Protein AF-A0A914Y9L0-F1 (afdb_monomer)

Secondary structure (DSSP, 8-state):
----HHHHHHHHHHHHHHHHHHHHHHHHHHHHHHHHHHHHHHTTS---------SS--S--PPPPPPPPEEEEEES--SS--EEEEEPPTT--TT------------

pLDDT: mean 73.98, std 17.89, range [34.12, 95.44]

Structure (mmCIF, N/CA/C/O backbone):
data_AF-A0A914Y9L0-F1
#
_entry.id   AF-A0A914Y9L0-F1
#
loop_
_atom_site.group_PDB
_atom_site.id
_atom_site.type_symbol
_atom_site.label_atom_id
_atom_site.label_alt_id
_atom_site.label_comp_id
_atom_site.label_asym_id
_atom_site.label_entity_id
_atom_site.label_seq_id
_atom_site.pdbx_PDB_ins_code
_atom_site.Cartn_x
_atom_site.Cartn_y
_atom_site.Cartn_z
_atom_site.occupancy
_atom_site.B_iso_or_equiv
_atom_site.auth_seq_id
_atom_site.auth_comp_id
_atom_site.auth_asym_id
_atom_site.auth_atom_id
_atom_site.pdbx_PDB_model_num
ATOM 1 N N . MET A 1 1 ? 9.387 5.681 42.987 1.00 45.25 1 MET A N 1
ATOM 2 C CA . MET A 1 1 ? 9.318 5.231 41.578 1.00 45.25 1 MET A CA 1
ATOM 3 C C . MET A 1 1 ? 9.616 6.419 40.666 1.00 45.25 1 MET A C 1
ATOM 5 O O . MET A 1 1 ? 8.713 7.183 40.352 1.00 45.25 1 MET A O 1
ATOM 9 N N . GLY A 1 2 ? 10.892 6.647 40.340 1.00 57.62 2 GLY A N 1
ATOM 10 C CA . GLY A 1 2 ? 11.326 7.762 39.490 1.00 57.62 2 GLY A CA 1
ATOM 11 C C . GLY A 1 2 ? 11.200 7.395 38.013 1.00 57.62 2 GLY A C 1
ATOM 12 O O . GLY A 1 2 ? 11.631 6.319 37.613 1.00 57.62 2 GLY A O 1
ATOM 13 N N . LYS A 1 3 ? 10.575 8.256 37.207 1.00 64.12 3 LYS A N 1
ATOM 14 C CA . LYS A 1 3 ? 10.541 8.099 35.747 1.00 64.12 3 LYS A CA 1
ATOM 15 C C . LYS A 1 3 ? 11.941 8.386 35.214 1.00 64.12 3 LYS A C 1
ATOM 17 O O . LYS A 1 3 ? 12.450 9.481 35.429 1.00 64.12 3 LYS A O 1
ATOM 22 N N . ASP A 1 4 ? 12.547 7.395 34.568 1.00 82.44 4 ASP A N 1
ATOM 23 C CA . ASP A 1 4 ? 13.885 7.498 33.991 1.00 82.44 4 ASP A CA 1
ATOM 24 C C . ASP A 1 4 ? 13.918 8.631 32.937 1.00 82.44 4 ASP A C 1
ATOM 26 O O . ASP A 1 4 ? 13.221 8.541 31.915 1.00 82.44 4 ASP A O 1
ATOM 30 N N . PRO A 1 5 ? 14.686 9.714 33.167 1.00 80.88 5 PRO A N 1
ATOM 31 C CA . PRO A 1 5 ? 14.755 10.863 32.263 1.00 80.88 5 PRO A CA 1
ATOM 32 C C . PRO A 1 5 ? 15.260 10.488 30.862 1.00 80.88 5 PRO A C 1
ATOM 34 O O . PRO A 1 5 ? 14.937 11.178 29.889 1.00 80.88 5 PRO A O 1
ATOM 37 N N . LEU A 1 6 ? 15.985 9.374 30.720 1.00 84.19 6 LEU A N 1
ATOM 38 C CA . LEU A 1 6 ? 16.509 8.917 29.436 1.00 84.19 6 LEU A CA 1
ATOM 39 C C . LEU A 1 6 ? 15.404 8.382 28.514 1.00 84.19 6 LEU A C 1
ATOM 41 O O . LEU A 1 6 ? 15.448 8.584 27.298 1.00 84.19 6 LEU A O 1
ATOM 45 N N . ILE A 1 7 ? 14.378 7.748 29.085 1.00 83.19 7 ILE A N 1
ATOM 46 C CA . ILE A 1 7 ? 13.213 7.256 28.338 1.00 83.19 7 ILE A CA 1
ATOM 47 C C . ILE A 1 7 ? 12.385 8.427 27.812 1.00 83.19 7 ILE A C 1
ATOM 49 O O . ILE A 1 7 ? 11.975 8.425 26.649 1.00 83.19 7 ILE A O 1
ATOM 53 N N . TRP A 1 8 ? 12.187 9.455 28.640 1.00 86.94 8 TRP A N 1
ATOM 54 C CA . TRP A 1 8 ? 11.500 10.675 28.219 1.00 86.94 8 TRP A CA 1
ATOM 55 C C . TRP A 1 8 ? 12.257 11.380 27.090 1.00 86.94 8 TRP A C 1
ATOM 57 O O . TRP A 1 8 ? 11.655 11.735 26.076 1.00 86.94 8 TRP A O 1
ATOM 67 N N . LEU A 1 9 ? 13.580 11.509 27.217 1.00 90.88 9 LEU A N 1
ATOM 68 C CA . LEU A 1 9 ? 14.409 12.140 26.194 1.00 90.88 9 LEU A CA 1
ATOM 69 C C . LEU A 1 9 ? 14.327 11.389 24.856 1.00 90.88 9 LEU A C 1
ATOM 71 O O . LEU A 1 9 ? 14.116 12.011 23.812 1.00 90.88 9 LEU A O 1
ATOM 75 N N . LYS A 1 10 ? 14.410 10.052 24.886 1.00 90.44 10 LYS A N 1
ATOM 76 C CA . LYS A 1 10 ? 14.234 9.204 23.696 1.00 90.44 10 LYS A CA 1
ATOM 77 C C . LYS A 1 10 ? 12.855 9.382 23.066 1.00 90.44 10 LYS A C 1
ATOM 79 O O . LYS A 1 10 ? 12.765 9.543 21.852 1.00 90.44 10 LYS A O 1
ATOM 84 N N . ALA A 1 11 ? 11.792 9.403 23.870 1.00 88.81 11 ALA A N 1
ATOM 85 C CA . ALA A 1 11 ? 10.431 9.594 23.374 1.00 88.81 11 ALA A CA 1
ATOM 86 C C . ALA A 1 11 ? 10.249 10.968 22.705 1.00 88.81 11 ALA A C 1
ATOM 88 O O . ALA A 1 11 ? 9.662 11.064 21.625 1.00 88.81 11 ALA A O 1
ATOM 89 N N . VAL A 1 12 ? 10.795 12.033 23.302 1.00 93.12 12 VAL A N 1
ATOM 90 C CA . VAL A 1 12 ? 10.760 13.386 22.725 1.00 93.12 12 VAL A CA 1
ATOM 91 C C . VAL A 1 12 ? 11.551 13.448 21.419 1.00 93.12 12 VAL A C 1
ATOM 93 O O . VAL A 1 12 ? 11.063 14.001 20.430 1.00 93.12 12 VAL A O 1
ATOM 96 N N . GLN A 1 13 ? 12.748 12.861 21.378 1.00 94.06 13 GLN A N 1
ATOM 97 C CA . GLN A 1 13 ? 13.571 12.819 20.170 1.00 94.06 13 GLN A CA 1
ATOM 98 C C . GLN A 1 13 ? 12.883 12.033 19.046 1.00 94.06 13 GLN A C 1
ATOM 100 O O . GLN A 1 13 ? 12.791 12.529 17.923 1.00 94.06 13 GLN A O 1
ATOM 105 N N . GLN A 1 14 ? 12.338 10.855 19.353 1.00 92.50 14 GLN A N 1
ATOM 106 C CA . GLN A 1 14 ? 11.606 10.022 18.401 1.00 92.50 14 GLN A CA 1
ATOM 107 C C . GLN A 1 14 ? 10.395 10.768 17.824 1.00 92.50 14 GLN A C 1
ATOM 109 O O . GLN A 1 14 ? 10.215 10.808 16.608 1.00 92.50 14 GLN A O 1
ATOM 114 N N . LYS A 1 15 ? 9.628 11.463 18.672 1.00 88.88 15 LYS A N 1
ATOM 115 C CA . LYS A 1 15 ? 8.489 12.284 18.238 1.00 88.88 15 LYS A CA 1
ATOM 116 C C . LYS A 1 15 ? 8.908 13.414 17.290 1.00 88.88 15 LYS A C 1
ATOM 118 O O . LYS A 1 15 ? 8.209 13.685 16.315 1.00 88.88 15 LYS A O 1
ATOM 123 N N . ARG A 1 16 ? 10.054 14.061 17.539 1.00 92.56 16 ARG A N 1
ATOM 124 C CA . ARG A 1 16 ? 10.617 15.091 16.642 1.00 92.56 16 ARG A CA 1
ATOM 125 C C . ARG A 1 16 ? 11.058 14.498 15.304 1.00 92.56 16 ARG A C 1
ATOM 127 O O . ARG A 1 16 ? 10.779 15.092 14.267 1.00 92.56 16 ARG A O 1
ATOM 134 N N . ILE A 1 17 ? 11.697 13.328 15.320 1.00 95.44 17 ILE A N 1
ATOM 135 C CA . ILE A 1 17 ? 12.108 12.608 14.106 1.00 95.44 17 ILE A CA 1
ATOM 136 C C . ILE A 1 17 ? 10.883 12.227 13.272 1.00 95.44 17 ILE A C 1
ATOM 138 O O . ILE A 1 17 ? 10.869 12.444 12.065 1.00 95.44 17 ILE A O 1
ATOM 142 N N . GLU A 1 18 ? 9.838 11.689 13.894 1.00 93.56 18 GLU A N 1
ATOM 143 C CA . GLU A 1 18 ? 8.598 11.327 13.203 1.00 93.56 18 GLU A CA 1
ATOM 144 C C . GLU A 1 18 ? 7.876 12.542 12.621 1.00 93.56 18 GLU A C 1
ATOM 146 O O . GLU A 1 18 ? 7.381 12.475 11.496 1.00 93.56 18 GLU A O 1
ATOM 151 N N . ALA A 1 19 ? 7.847 13.660 13.351 1.00 92.50 19 ALA A N 1
ATOM 152 C CA . ALA A 1 19 ? 7.290 14.913 12.852 1.00 92.50 19 ALA A CA 1
ATOM 153 C C . ALA A 1 19 ? 8.068 15.419 11.629 1.00 92.50 19 ALA A C 1
ATOM 155 O O . ALA A 1 19 ? 7.459 15.698 10.598 1.00 92.50 19 ALA A O 1
ATOM 156 N N . MET A 1 20 ? 9.401 15.445 11.712 1.00 94.81 20 MET A N 1
ATOM 157 C CA . MET A 1 20 ? 10.266 15.855 10.605 1.00 94.81 20 MET A CA 1
ATOM 158 C C . MET A 1 20 ? 10.106 14.934 9.393 1.00 94.81 20 MET A C 1
ATOM 160 O O . MET A 1 20 ? 9.975 15.419 8.275 1.00 94.81 20 MET A O 1
ATOM 164 N N . LYS A 1 21 ? 10.043 13.612 9.601 1.00 91.38 21 LYS A N 1
ATOM 165 C CA . LYS A 1 21 ? 9.770 12.645 8.529 1.00 91.38 21 LYS A CA 1
ATOM 166 C C . LYS A 1 21 ? 8.425 12.934 7.872 1.00 91.38 21 LYS A C 1
ATOM 168 O O . LYS A 1 21 ? 8.363 13.057 6.655 1.00 91.38 21 LYS A O 1
ATOM 173 N N . ARG A 1 22 ? 7.356 13.086 8.659 1.00 90.94 22 ARG A N 1
ATOM 174 C CA . ARG A 1 22 ? 6.009 13.367 8.137 1.00 90.94 22 ARG A CA 1
ATOM 175 C C . ARG A 1 22 ? 5.970 14.667 7.335 1.00 90.94 22 ARG A C 1
ATOM 177 O O . ARG A 1 22 ? 5.335 14.707 6.287 1.00 90.94 22 ARG A O 1
ATOM 184 N N . GLU A 1 23 ? 6.643 15.709 7.810 1.00 93.00 23 GLU A N 1
ATOM 185 C CA . GLU A 1 23 ? 6.731 16.986 7.103 1.00 93.00 23 GLU A CA 1
ATOM 186 C C . GLU A 1 23 ? 7.566 16.876 5.820 1.00 93.00 23 GLU A C 1
ATOM 188 O O . GLU A 1 23 ? 7.155 17.387 4.783 1.00 93.00 23 GLU A O 1
ATOM 193 N N . ALA A 1 24 ? 8.688 16.154 5.855 1.00 89.69 24 ALA A N 1
ATOM 194 C CA . ALA A 1 24 ? 9.514 15.902 4.678 1.00 89.69 24 ALA A CA 1
ATOM 195 C C . ALA A 1 24 ? 8.743 15.125 3.599 1.00 89.69 24 ALA A C 1
ATOM 197 O O . ALA A 1 24 ? 8.738 15.529 2.438 1.00 89.69 24 ALA A O 1
ATOM 198 N N . PHE A 1 25 ? 8.024 14.063 3.978 1.00 93.12 25 PHE A N 1
ATOM 199 C CA . PHE A 1 25 ? 7.163 13.325 3.051 1.00 93.12 25 PHE A CA 1
ATOM 200 C C . PHE A 1 25 ? 6.019 14.191 2.509 1.00 93.12 25 PHE A C 1
ATOM 202 O O . PHE A 1 25 ? 5.704 14.102 1.324 1.00 93.12 25 PHE A O 1
ATOM 209 N N . ARG A 1 26 ? 5.428 15.067 3.334 1.00 88.19 26 ARG A N 1
ATOM 210 C CA . ARG A 1 26 ? 4.407 16.022 2.877 1.00 88.19 26 ARG A CA 1
ATOM 211 C C . ARG A 1 26 ? 4.969 16.990 1.834 1.00 88.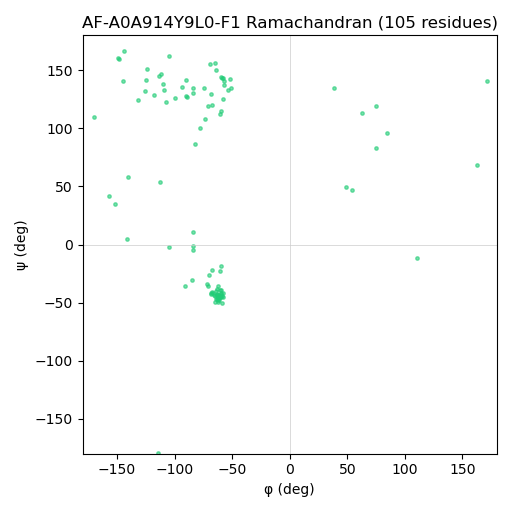19 26 ARG A C 1
ATOM 213 O O . ARG A 1 26 ? 4.383 17.113 0.766 1.00 88.19 26 ARG A O 1
ATOM 220 N N . LYS A 1 27 ? 6.121 17.609 2.106 1.00 91.31 27 LYS A N 1
ATOM 221 C CA . LYS A 1 27 ? 6.806 18.525 1.176 1.00 91.31 27 LYS A CA 1
ATOM 222 C C . LYS A 1 27 ? 7.164 17.839 -0.140 1.00 91.31 27 LYS A C 1
ATOM 224 O O . LYS A 1 27 ? 7.000 18.429 -1.206 1.00 91.31 27 LYS A O 1
ATOM 229 N N . LEU A 1 28 ? 7.602 16.581 -0.078 1.00 92.81 28 LEU A N 1
ATOM 230 C CA . LEU A 1 28 ? 7.857 15.778 -1.271 1.00 92.81 28 LEU A CA 1
ATOM 231 C C . LEU A 1 28 ? 6.574 15.588 -2.094 1.00 92.81 28 LEU A C 1
ATOM 233 O O . LEU A 1 28 ? 6.579 15.827 -3.299 1.00 92.81 28 LEU A O 1
ATOM 237 N N . PHE A 1 29 ? 5.471 15.215 -1.443 1.00 90.94 29 PHE A N 1
ATOM 238 C CA . PHE A 1 29 ? 4.183 15.033 -2.109 1.00 90.94 29 PHE A CA 1
ATOM 239 C C . PHE A 1 29 ? 3.647 16.335 -2.726 1.00 90.94 29 PHE A C 1
ATOM 241 O O . PHE A 1 29 ? 3.200 16.327 -3.872 1.00 90.94 29 PHE A O 1
ATOM 248 N N . GLU A 1 30 ? 3.735 17.458 -2.008 1.00 79.62 30 GLU A N 1
ATOM 249 C CA . GLU A 1 30 ? 3.349 18.787 -2.508 1.00 79.62 30 GLU A CA 1
ATOM 250 C C . GLU A 1 30 ? 4.166 19.180 -3.743 1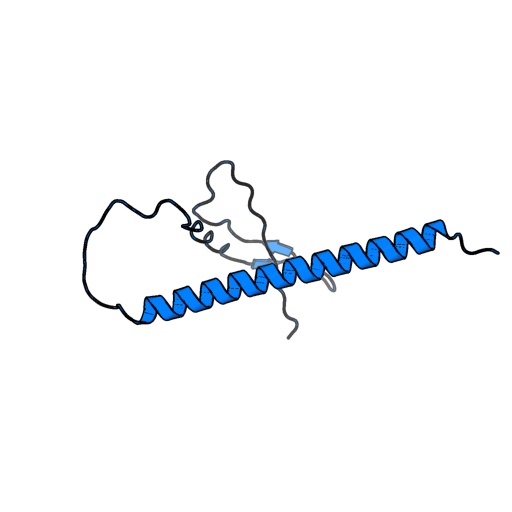.00 79.62 30 GLU A C 1
ATOM 252 O O . GLU A 1 30 ? 3.605 19.640 -4.735 1.00 79.62 30 GLU A O 1
ATOM 257 N N . THR A 1 31 ? 5.475 18.921 -3.718 1.00 87.81 31 THR A N 1
ATOM 258 C CA . THR A 1 31 ? 6.378 19.224 -4.835 1.00 87.81 31 THR A CA 1
ATOM 259 C C . THR A 1 31 ? 6.037 18.383 -6.066 1.00 87.81 31 THR A C 1
ATOM 261 O O . THR A 1 31 ? 5.840 18.939 -7.145 1.00 87.81 31 THR A O 1
ATOM 264 N N . ILE A 1 32 ? 5.888 17.059 -5.912 1.00 76.75 32 ILE A N 1
ATOM 265 C CA . ILE A 1 32 ? 5.479 16.153 -7.004 1.00 76.75 32 ILE A CA 1
ATOM 266 C C . ILE A 1 32 ? 4.119 16.572 -7.577 1.00 76.75 32 ILE A C 1
ATOM 268 O O . ILE A 1 32 ? 3.931 16.598 -8.792 1.00 76.75 32 ILE A O 1
ATOM 272 N N . THR A 1 33 ? 3.177 16.944 -6.709 1.00 79.31 33 THR A N 1
ATOM 273 C CA . THR A 1 33 ? 1.845 17.400 -7.120 1.00 79.31 33 THR A CA 1
ATOM 274 C C . THR A 1 33 ? 1.933 18.697 -7.929 1.00 79.31 33 THR A C 1
ATOM 276 O O . THR A 1 33 ? 1.357 18.773 -9.013 1.00 79.31 33 THR A O 1
ATOM 279 N N . ALA A 1 34 ? 2.702 19.690 -7.471 1.00 73.31 34 ALA A N 1
ATOM 280 C CA . ALA A 1 34 ? 2.921 20.942 -8.199 1.00 73.31 34 ALA A CA 1
ATOM 281 C C . ALA A 1 34 ? 3.574 20.712 -9.575 1.00 73.31 34 ALA A C 1
ATOM 283 O O . ALA A 1 34 ? 3.099 21.251 -10.575 1.00 73.31 34 ALA A O 1
ATOM 284 N N . LEU A 1 35 ? 4.593 19.849 -9.645 1.00 78.50 35 LEU A N 1
ATOM 285 C CA . LEU A 1 35 ? 5.230 19.430 -10.900 1.00 78.50 35 LEU A CA 1
ATOM 286 C C . LEU A 1 35 ? 4.224 18.797 -11.874 1.00 78.50 35 LEU A C 1
ATOM 288 O O . LEU A 1 35 ? 4.190 19.168 -13.049 1.00 78.50 35 LEU A O 1
ATOM 292 N N . ASN A 1 36 ? 3.357 17.905 -11.389 1.00 71.50 36 ASN A N 1
ATOM 293 C CA . ASN A 1 36 ? 2.304 17.304 -12.210 1.00 71.50 36 ASN A CA 1
ATOM 294 C C . ASN A 1 36 ? 1.297 18.344 -12.720 1.00 71.50 36 ASN A C 1
ATOM 296 O O . ASN A 1 36 ? 0.942 18.320 -13.899 1.00 71.50 36 ASN A O 1
ATOM 300 N N . HIS A 1 37 ? 0.858 19.286 -11.878 1.00 66.06 37 HIS A N 1
ATOM 301 C CA . HIS A 1 37 ? -0.045 20.362 -12.308 1.00 66.06 37 HIS A CA 1
ATOM 302 C C . HIS A 1 37 ? 0.589 21.267 -13.374 1.00 66.06 37 HIS A C 1
ATOM 304 O O . HIS A 1 37 ? -0.107 21.696 -14.298 1.00 66.06 37 HIS A O 1
ATOM 310 N N . MET A 1 38 ? 1.897 21.521 -13.295 1.00 67.94 38 MET A N 1
ATOM 311 C CA . MET A 1 38 ? 2.632 22.282 -14.313 1.00 67.94 38 MET A CA 1
ATOM 312 C C . MET A 1 38 ? 2.729 21.526 -15.648 1.00 67.94 38 MET A C 1
ATOM 314 O O . MET A 1 38 ? 2.514 22.119 -16.703 1.00 67.94 38 MET A O 1
ATOM 318 N N . HIS A 1 39 ? 2.972 20.213 -15.627 1.00 56.72 39 HIS A N 1
ATOM 319 C CA . HIS A 1 39 ? 3.006 19.391 -16.845 1.00 56.72 39 HIS A CA 1
ATOM 320 C C . HIS A 1 39 ? 1.629 19.307 -17.523 1.00 56.72 39 HIS A C 1
ATOM 322 O O . HIS A 1 39 ? 1.503 19.488 -18.735 1.00 56.72 39 HIS A O 1
ATOM 328 N N . LEU A 1 40 ? 0.570 19.110 -16.730 1.00 49.28 40 LEU A N 1
ATOM 329 C CA . LEU A 1 40 ? -0.796 18.983 -17.243 1.00 49.28 40 LEU A CA 1
ATOM 330 C C . LEU A 1 40 ? -1.361 20.303 -17.795 1.00 49.28 40 LEU A C 1
ATOM 332 O O . LEU A 1 40 ? -2.241 20.285 -18.655 1.00 49.28 40 LEU A O 1
ATOM 336 N N . THR A 1 41 ? -0.875 21.449 -17.310 1.00 54.22 41 THR A N 1
ATOM 337 C CA . THR A 1 41 ? -1.255 22.773 -17.832 1.00 54.22 41 THR A CA 1
ATOM 338 C C . THR A 1 41 ? -0.419 23.191 -19.042 1.00 54.22 41 THR A C 1
ATOM 340 O O . THR A 1 41 ? -0.958 23.849 -19.932 1.00 54.22 41 THR A O 1
ATOM 343 N N . GLY A 1 42 ? 0.842 22.752 -19.144 1.00 45.81 42 GLY A N 1
ATOM 344 C CA . GLY A 1 42 ? 1.693 22.976 -20.320 1.00 45.81 42 GLY A CA 1
ATOM 345 C C . GLY A 1 42 ? 1.278 22.162 -21.553 1.00 45.81 42 GLY A C 1
ATOM 346 O O . GLY A 1 42 ? 1.313 22.675 -22.669 1.00 45.81 42 GLY A O 1
ATOM 347 N N . MET A 1 43 ? 0.805 20.925 -21.364 1.00 49.97 43 MET A N 1
ATOM 348 C CA . MET A 1 43 ? 0.455 20.020 -22.473 1.00 49.97 43 MET A CA 1
ATOM 349 C C . MET A 1 43 ? -0.956 20.218 -23.054 1.00 49.97 43 MET A C 1
ATOM 351 O O . MET A 1 43 ? -1.284 19.611 -24.067 1.00 49.97 43 MET A O 1
ATOM 355 N N . LYS A 1 44 ? -1.794 21.092 -22.479 1.00 46.84 44 LYS A N 1
ATOM 356 C CA . LYS A 1 44 ? -3.116 21.423 -23.053 1.00 46.84 44 LYS A CA 1
ATOM 357 C C . LYS A 1 44 ? -3.082 22.511 -24.135 1.00 46.84 44 LYS A C 1
ATOM 359 O O . LYS A 1 44 ? -4.131 22.845 -24.675 1.00 46.84 44 LYS A O 1
ATOM 364 N N . LYS A 1 45 ? -1.912 23.082 -24.456 1.00 43.62 45 LYS A N 1
ATOM 365 C CA . LYS A 1 45 ? -1.787 24.175 -25.443 1.00 43.62 45 LYS A CA 1
ATOM 366 C C . LYS A 1 45 ? -1.205 23.790 -26.805 1.00 43.62 45 LYS A C 1
ATOM 368 O O . LYS A 1 45 ? -1.139 24.664 -27.659 1.00 43.62 45 LYS A O 1
ATOM 373 N N . HIS A 1 46 ? -0.809 22.540 -27.041 1.00 36.19 46 HIS A N 1
ATOM 374 C CA . HIS A 1 46 ? -0.203 22.173 -28.326 1.00 36.19 46 HIS A CA 1
ATOM 375 C C . HIS A 1 46 ? -0.664 20.804 -28.830 1.00 36.19 46 HIS A C 1
ATOM 377 O O . HIS A 1 46 ? 0.125 19.899 -29.083 1.00 36.19 46 HIS A O 1
ATOM 383 N N . GLU A 1 47 ? -1.975 20.660 -28.996 1.00 44.78 47 GLU A N 1
ATOM 384 C CA . GLU A 1 47 ? -2.520 19.651 -29.895 1.00 44.78 47 GLU A CA 1
ATOM 385 C C . GLU A 1 47 ? -2.481 20.238 -31.312 1.00 44.78 47 GLU A C 1
ATOM 387 O O . GLU A 1 47 ? -3.410 20.925 -31.726 1.00 44.78 47 GLU A O 1
ATOM 392 N N . SER A 1 48 ? -1.340 20.083 -31.995 1.00 42.28 48 SER A N 1
ATOM 393 C CA . SER A 1 48 ? -1.198 19.948 -33.457 1.00 42.28 48 SER A CA 1
ATOM 394 C C . SER A 1 48 ? 0.282 20.004 -33.870 1.00 42.28 48 SER A C 1
ATOM 396 O O . SER A 1 48 ? 1.040 20.849 -33.405 1.00 42.28 48 SER A O 1
ATOM 398 N N . VAL A 1 49 ? 0.626 19.152 -34.840 1.00 34.12 49 VAL A N 1
ATOM 399 C CA . VAL A 1 49 ? 1.803 19.210 -35.732 1.00 34.12 49 VAL A CA 1
ATOM 400 C C . VAL A 1 49 ? 3.126 18.609 -35.210 1.00 34.12 49 VAL A C 1
ATOM 402 O O . VAL A 1 49 ? 3.920 19.245 -34.533 1.00 34.12 49 VAL A O 1
ATOM 405 N N . THR A 1 50 ? 3.323 17.351 -35.624 1.00 38.00 50 THR A N 1
ATOM 406 C CA . THR A 1 50 ? 4.491 16.740 -36.301 1.00 38.00 50 THR A CA 1
ATOM 407 C C . THR A 1 50 ? 5.940 17.110 -35.939 1.00 38.00 50 THR A C 1
ATOM 409 O O . THR A 1 50 ? 6.355 18.255 -36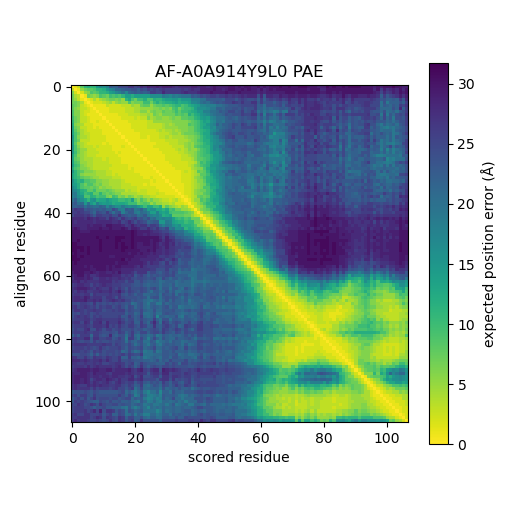.042 1.00 38.00 50 THR A O 1
ATOM 412 N N . SER A 1 51 ? 6.725 16.031 -35.810 1.00 43.94 51 SER A N 1
ATOM 413 C CA . SER A 1 51 ? 8.090 15.851 -36.333 1.00 43.94 51 SER A CA 1
ATOM 414 C C . SER A 1 51 ? 9.253 16.560 -35.635 1.00 43.94 51 SER A C 1
ATOM 416 O O . SER A 1 51 ? 9.387 17.771 -35.695 1.00 43.94 51 SER A O 1
ATOM 418 N N . SER A 1 52 ? 10.177 15.721 -35.151 1.00 47.25 52 SER A N 1
ATOM 419 C CA . SER A 1 52 ? 11.632 15.936 -35.146 1.00 47.25 52 SER A CA 1
ATOM 420 C C . SER A 1 52 ? 12.165 17.123 -34.339 1.00 47.25 52 SER A C 1
ATOM 422 O O . SER A 1 52 ? 12.028 18.258 -34.763 1.00 47.25 52 SER A O 1
ATOM 424 N N . THR A 1 53 ? 12.905 16.860 -33.257 1.00 36.69 53 THR A N 1
ATOM 425 C CA . THR A 1 53 ? 14.189 17.531 -32.951 1.00 36.69 53 THR A CA 1
ATOM 426 C C . THR A 1 53 ? 14.867 16.807 -31.788 1.00 36.69 53 THR A C 1
ATOM 428 O O . THR A 1 53 ? 14.406 16.811 -30.647 1.00 36.69 53 THR A O 1
ATOM 431 N N . THR A 1 54 ? 15.952 16.136 -32.147 1.00 47.28 54 THR A N 1
ATOM 432 C CA . THR A 1 54 ? 17.014 15.588 -31.311 1.00 47.28 54 THR A CA 1
ATOM 433 C C . THR A 1 54 ? 17.779 16.726 -30.610 1.00 47.28 54 THR A C 1
ATOM 435 O O . THR A 1 54 ? 17.834 17.834 -3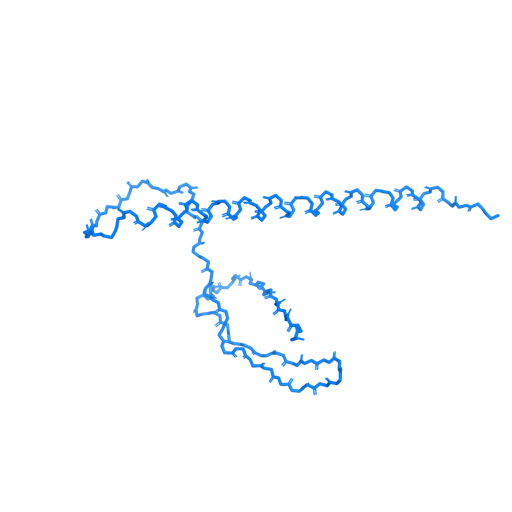1.130 1.00 47.28 54 THR A O 1
ATOM 438 N N . GLU A 1 55 ? 18.425 16.406 -29.482 1.00 47.72 55 GLU A N 1
ATOM 439 C CA . GLU A 1 55 ? 19.602 17.111 -28.928 1.00 47.72 55 GLU A CA 1
ATOM 440 C C . GLU A 1 55 ? 19.377 18.478 -28.257 1.00 47.72 55 GLU A C 1
ATOM 442 O O . GLU A 1 55 ? 19.610 19.506 -28.873 1.00 47.72 55 GLU A O 1
ATOM 447 N N . ILE A 1 56 ? 18.972 18.471 -26.971 1.00 47.25 56 ILE A N 1
ATOM 448 C CA . ILE A 1 56 ? 19.448 19.329 -25.845 1.00 47.25 56 ILE A CA 1
ATOM 449 C C . ILE A 1 56 ? 18.448 19.298 -24.667 1.00 47.25 56 ILE A C 1
ATOM 451 O O . ILE A 1 56 ? 17.768 20.280 -24.389 1.00 47.25 56 ILE A O 1
ATOM 455 N N . ASN A 1 57 ? 18.291 18.172 -23.955 1.00 45.78 57 ASN A N 1
ATOM 456 C CA . ASN A 1 57 ? 17.481 18.173 -22.719 1.00 45.78 57 ASN A CA 1
ATOM 457 C C . ASN A 1 57 ? 17.825 17.038 -21.730 1.00 45.78 57 ASN A C 1
ATOM 459 O O . ASN A 1 57 ? 16.946 16.407 -21.148 1.00 45.78 57 ASN A O 1
ATOM 463 N N . GLU A 1 58 ? 19.114 16.744 -21.540 1.00 49.78 58 GLU A N 1
ATOM 464 C CA . GLU A 1 58 ? 19.573 15.591 -20.739 1.00 49.78 58 GLU A CA 1
ATOM 465 C C . GLU A 1 58 ? 19.664 15.834 -19.215 1.00 49.78 58 GLU A C 1
ATOM 467 O O . GLU A 1 58 ? 20.196 15.004 -18.486 1.00 49.78 58 GLU A O 1
ATOM 472 N N . GLY A 1 59 ? 19.141 16.944 -18.684 1.00 49.56 59 GLY A N 1
ATOM 473 C CA . GLY A 1 59 ? 19.354 17.294 -17.271 1.00 49.56 59 GLY A CA 1
ATOM 474 C C . GLY A 1 59 ? 18.317 16.785 -16.262 1.00 49.56 59 GLY A C 1
ATOM 475 O O . GLY A 1 59 ? 18.675 16.504 -15.122 1.00 49.56 59 GLY A O 1
ATOM 476 N N . LEU A 1 60 ? 17.027 16.720 -16.620 1.00 52.16 60 LEU A N 1
ATOM 477 C CA . LEU A 1 60 ? 15.936 16.553 -15.637 1.00 52.16 60 LEU A CA 1
ATOM 478 C C . LEU A 1 60 ? 14.690 15.848 -16.206 1.00 52.16 60 LEU A C 1
ATOM 480 O O . LEU A 1 60 ? 13.561 16.164 -15.827 1.00 52.16 60 LEU A O 1
ATOM 484 N N . ARG A 1 61 ? 14.848 14.882 -17.117 1.00 54.50 61 ARG A N 1
ATOM 485 C CA . ARG A 1 61 ? 13.713 14.030 -17.495 1.00 54.50 61 ARG A CA 1
ATOM 486 C C . ARG A 1 61 ? 13.518 12.988 -16.394 1.00 54.50 61 ARG A C 1
ATOM 488 O O . ARG A 1 61 ? 14.270 12.020 -16.317 1.00 54.50 61 ARG A O 1
ATOM 495 N N . LEU A 1 62 ? 12.545 13.217 -15.507 1.00 56.75 62 LEU A N 1
ATOM 496 C CA . LEU A 1 62 ? 12.089 12.166 -14.598 1.00 56.75 62 LEU A CA 1
ATOM 497 C C . LEU A 1 62 ? 11.721 10.946 -15.456 1.00 56.75 62 LEU A C 1
ATOM 499 O O . LEU A 1 62 ? 11.064 11.129 -16.485 1.00 56.75 62 LEU A O 1
ATOM 503 N N . PRO A 1 63 ? 12.171 9.734 -15.091 1.00 64.50 63 PRO A N 1
ATOM 504 C CA . PRO A 1 63 ? 11.792 8.544 -15.831 1.00 64.50 63 PRO A CA 1
ATOM 505 C C . PRO A 1 63 ? 10.268 8.452 -15.844 1.00 64.50 63 PRO A C 1
ATOM 507 O O . PRO A 1 63 ? 9.624 8.710 -14.821 1.00 64.50 63 PRO A O 1
ATOM 510 N N . ASP A 1 64 ? 9.708 8.117 -17.005 1.00 67.31 64 ASP A N 1
ATOM 511 C CA . ASP A 1 64 ? 8.273 7.901 -17.136 1.00 67.31 64 ASP A CA 1
ATO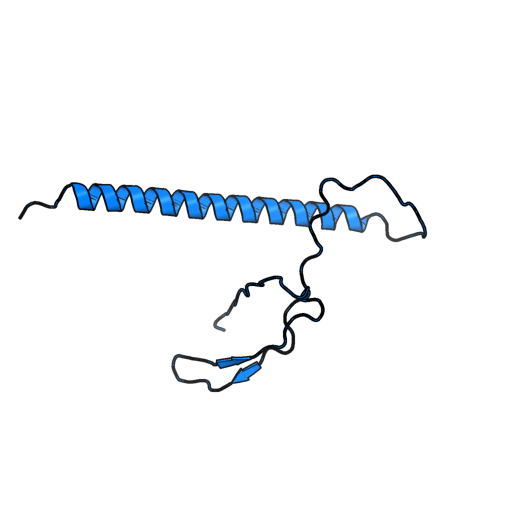M 512 C C . ASP A 1 64 ? 7.824 6.907 -16.044 1.00 67.31 64 ASP A C 1
ATOM 514 O O . ASP A 1 64 ? 8.537 5.929 -15.769 1.00 67.31 64 ASP A O 1
ATOM 518 N N . PRO A 1 65 ? 6.705 7.174 -15.342 1.00 66.06 65 PRO A N 1
ATOM 519 C CA . PRO A 1 65 ? 6.264 6.311 -14.258 1.00 66.06 65 PRO A CA 1
ATOM 520 C C . PRO A 1 65 ? 6.075 4.882 -14.784 1.00 66.06 65 PRO A C 1
ATOM 522 O O . PRO A 1 65 ? 5.577 4.705 -15.899 1.00 66.06 65 PRO A O 1
ATOM 525 N N . PRO A 1 66 ? 6.456 3.848 -14.007 1.00 70.12 66 PRO A N 1
ATOM 526 C CA . PRO A 1 66 ? 6.249 2.475 -14.436 1.00 70.12 66 PRO A CA 1
ATOM 527 C C . PRO A 1 66 ? 4.756 2.239 -14.668 1.00 70.12 66 PRO A C 1
ATOM 529 O O . PRO A 1 66 ? 3.914 2.755 -13.927 1.00 70.12 66 PRO A O 1
ATOM 532 N N . ASN A 1 67 ? 4.433 1.438 -15.685 1.00 71.56 67 ASN A N 1
ATOM 533 C CA . ASN A 1 67 ? 3.052 1.038 -15.937 1.00 71.56 67 ASN A CA 1
ATOM 534 C C . ASN A 1 67 ? 2.425 0.466 -14.652 1.00 71.56 67 ASN A C 1
ATOM 536 O O . ASN A 1 67 ? 3.114 -0.224 -13.897 1.00 71.56 67 ASN A O 1
ATOM 540 N N . PRO A 1 68 ? 1.139 0.736 -14.376 1.00 74.75 68 PRO A N 1
ATOM 541 C CA . PRO A 1 68 ? 0.490 0.198 -13.191 1.00 74.75 68 PRO A CA 1
ATOM 542 C C . PRO A 1 68 ? 0.425 -1.340 -13.253 1.00 74.75 68 PRO A C 1
ATOM 544 O O . PRO A 1 68 ? 0.342 -1.908 -14.348 1.00 74.75 68 PRO A O 1
ATOM 547 N N . PRO A 1 69 ? 0.444 -2.027 -12.095 1.00 82.88 69 PRO A N 1
ATOM 548 C CA . PRO A 1 69 ? 0.185 -3.460 -12.039 1.00 82.88 69 PRO A CA 1
ATOM 549 C C . PRO A 1 69 ? -1.209 -3.766 -12.592 1.00 82.88 69 PRO A C 1
ATOM 551 O O . PRO A 1 69 ? -2.149 -2.981 -12.429 1.00 82.88 69 PRO A O 1
ATOM 554 N N . ARG A 1 70 ? -1.326 -4.904 -13.269 1.00 83.44 70 ARG A N 1
ATOM 555 C CA . ARG A 1 70 ? -2.540 -5.296 -13.987 1.00 83.44 70 ARG A CA 1
ATOM 556 C C . ARG A 1 70 ? -3.302 -6.373 -13.229 1.00 83.44 70 ARG A C 1
ATOM 558 O O . ARG A 1 70 ? -2.749 -7.030 -12.354 1.00 83.44 70 ARG A O 1
ATOM 565 N N . ASP A 1 71 ? -4.574 -6.536 -13.583 1.00 86.62 71 ASP A N 1
ATOM 566 C CA . ASP A 1 71 ? -5.364 -7.719 -13.232 1.00 86.62 71 ASP A CA 1
ATOM 567 C C . ASP A 1 71 ? -5.380 -8.014 -11.718 1.00 86.62 71 ASP A C 1
ATOM 569 O O . ASP A 1 71 ? -5.157 -9.136 -11.267 1.00 86.62 71 ASP A O 1
ATOM 573 N N . ILE A 1 72 ? -5.630 -6.972 -10.909 1.00 90.38 72 ILE A N 1
ATOM 574 C CA . ILE A 1 72 ? -5.752 -7.115 -9.455 1.00 90.38 72 ILE A CA 1
ATOM 575 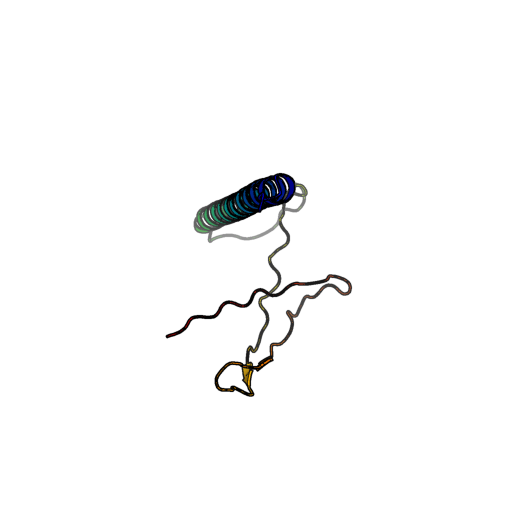C C . ILE A 1 72 ? -7.004 -7.925 -9.097 1.00 90.38 72 ILE A C 1
ATOM 577 O O . ILE A 1 72 ? -8.134 -7.540 -9.399 1.00 90.38 72 ILE A O 1
ATOM 581 N N . VAL A 1 73 ? -6.798 -9.047 -8.415 1.00 91.88 73 VAL A N 1
ATOM 582 C CA . VAL A 1 73 ? -7.842 -9.981 -7.993 1.00 91.88 73 VAL A CA 1
ATOM 583 C C . VAL A 1 73 ? -7.750 -10.205 -6.490 1.00 91.88 73 VAL A C 1
ATOM 585 O O . VAL A 1 73 ? -6.683 -10.492 -5.946 1.00 91.88 73 VAL A O 1
ATOM 588 N N . ALA A 1 74 ? -8.898 -10.106 -5.825 1.00 91.38 74 ALA A N 1
ATOM 589 C CA . ALA A 1 74 ? -9.070 -10.488 -4.434 1.00 91.38 74 ALA A CA 1
ATOM 590 C C . ALA A 1 74 ? -9.568 -11.936 -4.336 1.00 91.38 74 ALA A C 1
ATOM 592 O O . ALA A 1 74 ? -10.470 -12.347 -5.062 1.00 91.38 74 ALA A O 1
ATOM 593 N N . SER A 1 75 ? -8.990 -12.710 -3.426 1.00 91.12 75 SER A N 1
ATOM 594 C CA . SER A 1 75 ? -9.333 -14.112 -3.171 1.00 91.12 75 SER A CA 1
ATOM 595 C C . SER A 1 75 ? -9.214 -14.425 -1.679 1.00 91.12 75 SER A C 1
ATOM 597 O O . SER A 1 75 ? -8.653 -13.632 -0.922 1.00 91.12 75 SER A O 1
ATOM 599 N N . ASN A 1 76 ? -9.748 -15.574 -1.249 1.00 89.12 76 ASN A N 1
ATOM 600 C CA . ASN A 1 76 ? -9.629 -16.077 0.127 1.00 89.12 76 ASN A CA 1
ATOM 601 C C . ASN A 1 76 ? -9.963 -15.022 1.198 1.00 89.12 76 ASN A C 1
ATOM 603 O O . ASN A 1 76 ? -9.190 -14.789 2.126 1.00 89.12 76 ASN A O 1
ATOM 607 N N . ALA A 1 77 ? -11.103 -14.348 1.042 1.00 88.69 77 ALA A N 1
ATOM 608 C CA . ALA A 1 77 ? -11.567 -13.384 2.029 1.00 88.69 77 ALA A CA 1
ATOM 609 C C . ALA A 1 77 ? -11.977 -14.103 3.324 1.00 88.69 77 ALA A C 1
ATOM 611 O O . ALA A 1 77 ? -12.758 -15.054 3.302 1.00 88.69 77 ALA A O 1
ATOM 612 N N . THR A 1 78 ? -11.461 -13.626 4.451 1.00 91.31 78 THR A N 1
ATOM 613 C CA . THR A 1 78 ? -11.875 -14.029 5.797 1.00 91.31 78 THR A CA 1
ATOM 614 C C . THR A 1 78 ? -12.528 -12.843 6.508 1.00 91.31 78 THR A C 1
ATOM 616 O O . THR A 1 78 ? -12.609 -11.744 5.963 1.00 91.31 78 THR A O 1
ATOM 619 N N . ALA A 1 79 ? -12.960 -13.033 7.756 1.00 86.00 79 ALA A N 1
ATOM 620 C CA . ALA A 1 79 ? -13.526 -11.956 8.569 1.00 86.00 79 ALA A CA 1
ATOM 621 C C . ALA A 1 79 ? -12.562 -10.771 8.805 1.00 86.00 79 ALA A C 1
ATOM 623 O O . ALA A 1 79 ? -13.018 -9.692 9.172 1.00 86.00 79 ALA A O 1
ATOM 624 N N . GLY A 1 80 ? -11.249 -10.952 8.608 1.00 87.12 80 GLY A N 1
ATOM 625 C CA . GLY A 1 80 ? -10.250 -9.907 8.863 1.00 87.12 80 GLY A CA 1
ATOM 626 C C . GLY A 1 80 ? -9.105 -9.825 7.854 1.00 87.12 80 GLY A C 1
ATOM 627 O O . GLY A 1 80 ? -8.174 -9.052 8.064 1.00 87.12 80 GLY A O 1
ATOM 628 N N . SER A 1 81 ? -9.127 -10.612 6.777 1.00 89.81 81 SER A N 1
ATOM 629 C CA . SER A 1 81 ? -8.051 -10.622 5.783 1.00 89.81 81 SER A CA 1
ATOM 630 C C . SER A 1 81 ? -8.562 -10.928 4.381 1.00 89.81 81 SER A C 1
ATOM 632 O O . SER A 1 81 ? -9.639 -11.491 4.199 1.00 89.81 81 SER A O 1
ATOM 634 N N . VAL A 1 82 ? -7.770 -10.556 3.379 1.00 91.81 82 VAL A N 1
ATOM 635 C CA . VAL A 1 82 ? -8.014 -10.877 1.973 1.00 91.81 82 VAL A CA 1
ATOM 636 C C . VAL A 1 82 ? -6.677 -11.110 1.280 1.00 91.81 82 VAL A C 1
ATOM 638 O O . VAL A 1 82 ? -5.698 -10.414 1.560 1.00 91.81 82 VAL A O 1
ATOM 641 N N . CYS A 1 83 ? -6.617 -12.088 0.383 1.00 92.81 83 CYS A N 1
ATOM 642 C CA . CYS A 1 83 ? -5.450 -12.317 -0.458 1.00 92.81 83 CYS A CA 1
ATOM 643 C C . CYS A 1 83 ? -5.593 -11.521 -1.758 1.00 92.81 83 CYS A C 1
ATOM 645 O O . CYS A 1 83 ? -6.597 -11.653 -2.455 1.00 92.81 83 CYS A O 1
ATOM 647 N N . LEU A 1 84 ? -4.580 -10.724 -2.103 1.00 92.44 84 LEU A N 1
ATOM 648 C CA . LEU A 1 84 ? -4.521 -9.972 -3.356 1.00 92.44 84 LEU A CA 1
ATOM 649 C C . LEU A 1 84 ? -3.465 -10.583 -4.280 1.00 92.44 84 LEU A C 1
ATOM 651 O O . LEU A 1 84 ? -2.343 -10.846 -3.848 1.00 92.44 84 LEU A O 1
ATOM 655 N N . LYS A 1 85 ? -3.824 -10.782 -5.547 1.00 92.19 85 LYS A N 1
ATOM 656 C CA . LYS A 1 85 ? -2.922 -11.195 -6.628 1.00 92.19 85 LYS A CA 1
ATOM 657 C C . LYS A 1 85 ? -3.026 -10.176 -7.761 1.00 92.19 85 LYS A C 1
ATOM 659 O O . LYS A 1 85 ? -4.119 -9.695 -8.027 1.00 92.19 85 LYS A O 1
ATOM 664 N N . TRP A 1 86 ? -1.913 -9.844 -8.402 1.00 91.62 86 TRP A N 1
ATOM 665 C CA . TRP A 1 86 ? -1.861 -8.960 -9.567 1.00 91.62 86 TRP A CA 1
ATOM 666 C C . TRP A 1 86 ? -0.696 -9.362 -10.468 1.00 91.62 86 TRP A C 1
ATOM 668 O O . TRP A 1 86 ? 0.250 -10.012 -10.013 1.00 91.62 86 TRP A O 1
ATOM 678 N N . ASP A 1 87 ? -0.762 -8.941 -11.724 1.00 85.94 87 ASP A N 1
ATOM 679 C CA . ASP A 1 87 ? 0.297 -9.145 -12.700 1.00 85.94 87 ASP A CA 1
ATOM 680 C C . ASP A 1 87 ? 1.286 -7.965 -12.682 1.00 85.94 87 ASP A C 1
ATOM 682 O O . ASP A 1 87 ? 0.883 -6.801 -12.516 1.00 85.94 87 ASP A O 1
ATOM 686 N N . PRO A 1 88 ? 2.597 -8.233 -12.826 1.00 79.00 8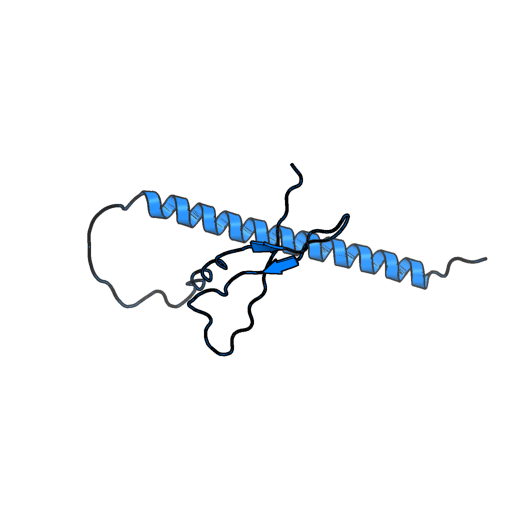8 PRO A N 1
ATOM 687 C CA . PRO A 1 88 ? 3.615 -7.195 -12.817 1.00 79.00 88 PRO A CA 1
ATOM 688 C C . PRO A 1 88 ? 3.529 -6.302 -14.072 1.00 79.00 88 PRO A C 1
ATOM 690 O O . PRO A 1 88 ? 3.052 -6.733 -15.124 1.00 79.00 88 PRO A O 1
ATOM 693 N N . PRO A 1 89 ? 4.025 -5.057 -13.998 1.00 75.62 89 PRO A N 1
ATOM 694 C CA . PRO A 1 89 ? 4.176 -4.193 -15.167 1.00 75.62 89 PRO A CA 1
ATOM 695 C C . PRO A 1 89 ? 5.060 -4.817 -16.265 1.00 75.62 89 PRO A C 1
ATOM 697 O O . PRO A 1 89 ? 6.072 -5.446 -15.976 1.00 75.62 89 PRO A O 1
ATOM 700 N N . ILE A 1 90 ? 4.712 -4.587 -17.537 1.00 66.06 90 ILE A N 1
ATOM 701 C CA . ILE A 1 90 ? 5.352 -5.216 -18.718 1.00 66.06 90 ILE A CA 1
ATOM 702 C C . ILE A 1 90 ? 6.813 -4.754 -18.929 1.00 66.06 90 ILE A C 1
ATOM 704 O O . ILE A 1 90 ? 7.600 -5.467 -19.540 1.00 66.06 90 ILE A O 1
ATOM 708 N N . PHE A 1 91 ? 7.199 -3.593 -18.385 1.00 62.47 91 PHE A N 1
ATOM 709 C CA . PHE A 1 91 ? 8.551 -3.026 -18.501 1.00 62.47 91 PHE A CA 1
ATOM 710 C C . PHE A 1 91 ? 9.283 -2.998 -17.151 1.00 62.47 91 PHE A C 1
ATOM 712 O O . PHE A 1 91 ? 9.746 -1.947 -16.704 1.00 62.47 91 PHE A O 1
ATOM 719 N N . LEU A 1 92 ? 9.365 -4.141 -16.464 1.00 62.28 92 LEU A N 1
ATOM 720 C CA . LEU A 1 92 ? 10.364 -4.293 -15.408 1.00 62.28 92 LEU A CA 1
ATOM 721 C C . LEU A 1 92 ? 11.731 -4.453 -16.077 1.00 62.28 92 LEU A C 1
ATOM 723 O O . LEU A 1 92 ? 12.008 -5.489 -16.673 1.00 62.28 92 LEU A O 1
ATOM 727 N N . GLU A 1 93 ? 12.582 -3.432 -15.983 1.00 63.19 93 GLU A N 1
A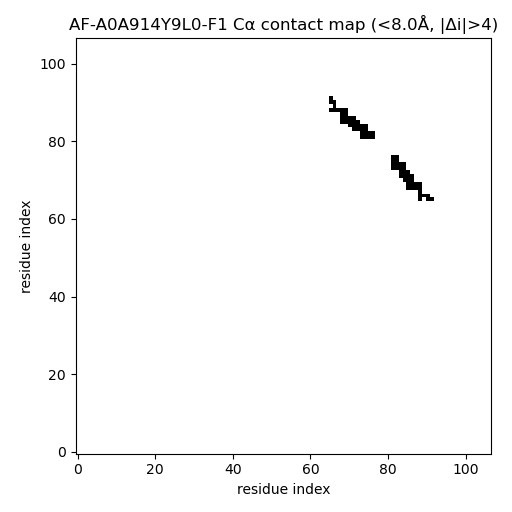TOM 728 C CA . GLU A 1 93 ? 13.993 -3.602 -16.325 1.00 63.19 93 GLU A CA 1
ATOM 729 C C . GLU A 1 93 ? 14.580 -4.706 -15.435 1.00 63.19 93 GLU A C 1
ATOM 731 O O . GLU A 1 93 ? 14.477 -4.655 -14.202 1.00 63.19 93 GLU A O 1
ATOM 736 N N . GLU A 1 94 ? 15.173 -5.717 -16.064 1.00 56.91 94 GLU A N 1
ATOM 737 C CA . GLU A 1 94 ? 15.732 -6.879 -15.384 1.00 56.91 94 GLU A CA 1
ATOM 738 C C . GLU A 1 94 ? 16.850 -6.419 -14.427 1.00 56.91 94 GLU A C 1
ATOM 740 O O . GLU A 1 94 ? 17.872 -5.879 -14.844 1.00 56.91 94 GLU A O 1
ATOM 745 N N . GLY A 1 95 ? 16.615 -6.544 -13.114 1.00 65.25 95 GLY A N 1
ATOM 746 C CA . GLY A 1 95 ? 17.533 -6.090 -12.058 1.00 65.25 95 GLY A CA 1
ATOM 747 C C . GLY A 1 95 ? 17.057 -4.889 -11.229 1.00 65.25 95 GLY A C 1
ATOM 748 O O . GLY A 1 95 ? 17.625 -4.633 -10.161 1.00 65.25 95 GLY A O 1
ATOM 749 N N . LYS A 1 96 ? 15.987 -4.186 -11.628 1.00 70.06 96 LYS A N 1
ATOM 750 C CA . LYS A 1 96 ? 15.378 -3.136 -10.790 1.00 70.06 96 LYS A CA 1
ATOM 751 C C . LYS A 1 96 ? 14.396 -3.730 -9.775 1.00 70.06 96 LYS A C 1
ATOM 753 O O . LYS A 1 96 ? 13.553 -4.566 -10.093 1.00 70.06 96 LYS A O 1
ATOM 758 N N . ARG A 1 97 ? 14.493 -3.275 -8.521 1.00 70.00 97 ARG A N 1
ATOM 759 C CA . ARG A 1 97 ? 13.525 -3.591 -7.458 1.00 70.00 97 ARG A CA 1
ATOM 760 C C . ARG A 1 97 ? 12.412 -2.553 -7.464 1.00 70.00 97 ARG A C 1
ATOM 762 O O . ARG A 1 97 ? 12.686 -1.361 -7.358 1.00 70.00 97 ARG A O 1
ATOM 769 N N . TYR A 1 98 ? 11.173 -3.021 -7.526 1.00 74.56 98 TYR A N 1
ATOM 770 C CA . TYR A 1 98 ? 9.982 -2.178 -7.504 1.00 74.56 98 TYR A CA 1
ATOM 771 C C . TYR A 1 98 ? 9.215 -2.393 -6.201 1.00 74.56 98 TYR A C 1
ATOM 773 O O . TYR A 1 98 ? 9.193 -3.495 -5.652 1.00 74.56 98 TYR A O 1
ATOM 781 N N . TRP A 1 99 ? 8.584 -1.329 -5.714 1.00 80.75 99 TRP A N 1
ATOM 782 C CA . TRP A 1 99 ? 7.722 -1.357 -4.536 1.00 80.75 99 TRP A CA 1
ATOM 783 C C . TRP A 1 99 ? 6.283 -1.071 -4.954 1.00 80.75 99 TRP A C 1
ATOM 785 O O . TRP A 1 99 ? 6.046 -0.260 -5.848 1.00 80.75 99 TRP A O 1
ATOM 795 N N . TYR A 1 100 ? 5.326 -1.707 -4.282 1.00 82.62 100 TYR A N 1
ATOM 796 C CA . TYR A 1 100 ? 3.900 -1.518 -4.539 1.00 82.62 100 TYR A CA 1
ATOM 797 C C . TYR A 1 100 ? 3.246 -0.784 -3.369 1.00 82.62 100 TYR A C 1
ATOM 799 O O . TYR A 1 100 ? 3.525 -1.080 -2.208 1.00 82.62 100 TYR A O 1
ATOM 807 N N . THR A 1 101 ? 2.357 0.1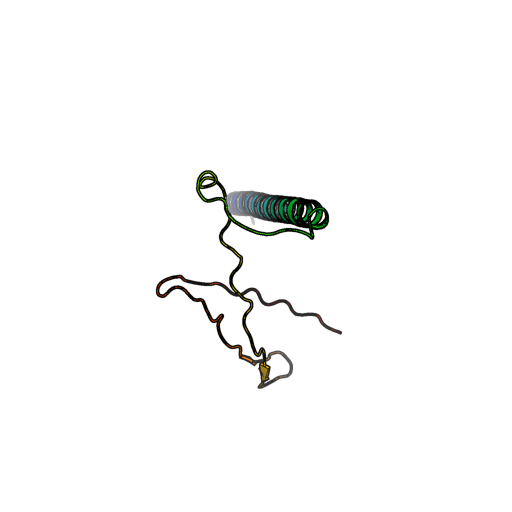60 -3.678 1.00 85.12 101 THR A N 1
ATOM 808 C CA . THR A 1 101 ? 1.507 0.830 -2.685 1.00 85.12 101 THR A CA 1
ATOM 809 C C . THR A 1 101 ? 0.078 0.326 -2.843 1.00 85.12 101 THR A C 1
ATOM 811 O O . THR A 1 101 ? -0.500 0.447 -3.920 1.00 85.12 101 THR A O 1
ATOM 814 N N . LEU A 1 102 ? -0.497 -0.226 -1.773 1.00 86.44 102 LEU A N 1
ATOM 815 C CA . LEU A 1 102 ? -1.884 -0.690 -1.738 1.00 86.44 102 LEU A CA 1
ATOM 816 C C . LEU A 1 102 ? -2.763 0.366 -1.066 1.00 86.44 102 LEU A C 1
ATOM 818 O O . LEU A 1 102 ? -2.495 0.774 0.061 1.00 86.44 102 LEU A O 1
ATOM 822 N N . THR A 1 103 ? -3.827 0.782 -1.750 1.00 86.38 103 THR A N 1
ATOM 823 C CA . THR A 1 103 ? -4.843 1.689 -1.199 1.00 86.38 103 THR A CA 1
ATOM 824 C C . THR A 1 103 ? -6.179 0.962 -1.174 1.00 86.38 103 THR A C 1
ATOM 826 O O . THR A 1 103 ? -6.595 0.410 -2.189 1.00 86.38 103 THR A O 1
ATOM 829 N N . PHE A 1 104 ? -6.855 0.962 -0.027 1.00 85.81 104 PHE A N 1
ATOM 830 C CA . PHE A 1 104 ? -8.187 0.380 0.125 1.00 85.81 104 PHE A CA 1
ATOM 831 C C . PHE A 1 104 ? -9.158 1.432 0.660 1.00 85.81 104 PHE A C 1
ATOM 833 O O . PHE A 1 104 ? -8.767 2.354 1.376 1.00 85.81 104 PHE A O 1
ATOM 840 N N . LYS A 1 105 ? -10.435 1.292 0.306 1.00 86.38 105 LYS A N 1
ATOM 841 C CA . LYS A 1 105 ? -11.516 2.150 0.788 1.00 86.38 105 LYS A CA 1
ATOM 842 C C . LYS A 1 105 ? -12.657 1.261 1.264 1.00 86.38 105 LYS A C 1
ATOM 844 O O . LYS A 1 105 ? -13.135 0.422 0.505 1.00 86.38 105 LYS A O 1
ATOM 849 N N . THR A 1 106 ? -13.082 1.439 2.509 1.00 82.19 106 THR A N 1
ATOM 850 C CA . THR A 1 106 ? -14.323 0.843 3.011 1.00 82.19 106 THR A CA 1
ATOM 851 C C . THR A 1 106 ? -15.501 1.615 2.419 1.00 82.19 106 THR A C 1
ATOM 853 O O . THR A 1 106 ? -15.444 2.846 2.348 1.00 82.19 106 THR A O 1
ATOM 856 N N . ARG A 1 107 ? -16.517 0.901 1.925 1.00 68.69 107 ARG A N 1
ATOM 857 C CA . ARG A 1 107 ? -17.728 1.514 1.363 1.00 68.69 107 ARG A CA 1
ATOM 858 C C . ARG A 1 107 ? -18.525 2.248 2.435 1.00 68.69 107 ARG A C 1
ATOM 860 O O . ARG A 1 107 ? -18.544 1.747 3.578 1.00 68.69 107 ARG A O 1
#

Sequence (107 aa):
MGKDPLIWLKAVQQKRIEAMKREAFRKLFETITALNHMHLTGMKKHESVTSSTTEINEGLRLPDPPNPPRDIVASNATAGSVCLKWDPPIFLEEGKRYWYTLTFKTR

Mean predicted aligned error: 17.66 Å

Organism: NCBI:txid310955

Radius of gyration: 22.8 Å; Cα contacts (8 Å, |Δi|>4): 37; chains: 1; bounding box: 37×40×78 Å

Foldseek 3Di:
DDDDVVVVVVVVVVVVVVVVVVVVVVVVVVVVVVVVVVVVVVVVPDPDDDDDDDDDDPDDDDPDDFDDWADWDWDDDDPPDIDIDTHDGPDDDPPDDDDDDDDDDDD

Solvent-accessible surface area (backbone atoms only — not comparable to full-atom values): 7291 Å² total; per-residue (Å²): 139,81,82,62,65,66,60,54,51,50,52,53,51,50,52,50,50,52,50,51,50,53,50,52,54,47,53,50,51,52,51,55,50,51,53,51,54,52,52,63,60,62,64,72,76,66,93,74,85,83,81,90,84,82,91,89,72,90,85,77,72,74,77,78,77,78,65,72,69,39,78,76,42,82,44,79,71,55,101,86,48,66,43,78,47,63,43,77,40,94,80,68,60,92,87,68,87,84,85,84,87,87,85,88,80,86,132

InterPro domains:
  IPR003961 Fibronectin type III [PS50853] (68-107)
  IPR036116 Fibronectin type III superfamily [SSF49265] (54-105)